Protein AF-A0A9J6F4F2-F1 (afdb_monomer)

Secondary structure (DSSP, 8-state):
-HHHHHHHHHHHT---SSPPEE-HHHHHHHHHT-TT----HHHHHHHHHHHEEE-TTS-EEE-S-GGGGS-------HHHHHHHHHH--SEEEEEEEEEETSS-GGGGHHHHHHHHHHSSEEEEEEEEEETTHHH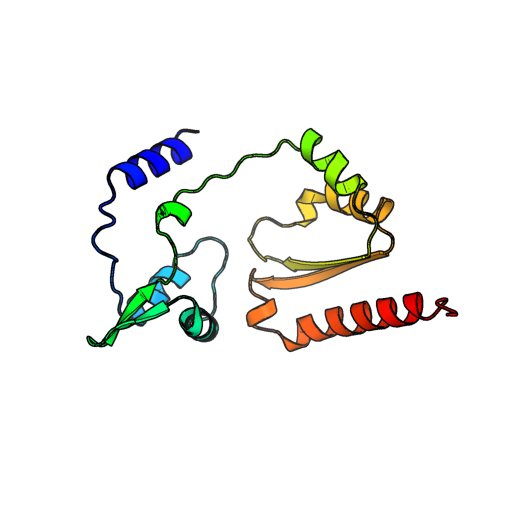HSHHHHHHHHHHHHHHHHHHH-S----

Sequence (162 aa):
MRTTLLSFLRLEQKDFSEQPTYTEEEVMALYAKMPWGCIRAEDVKILMKRGCKLQDDGRYVFTRDFRLKSFYWDKVDRAALEPWWKSYKNDILVLDAVPGFGSCSVHNGRMINLLKEHCRTFQMAILDGDHHIHMNQPELIASYIKPFLQDLRGSRNQMWFV

Mean predicted aligned error: 7.71 Å

Radius of gyration: 20.74 Å; Cα contacts (8 Å, |Δi|>4): 146; chains: 1; bounding box: 47×41×60 Å

Foldseek 3Di:
DVLLVVLVVVVVPDDPPDFDWAALVRQQVVQCPDAQFRDDSVLSVVVCVQQWDQDPVRTITGPDDPNVVRDDDPPDDPVNCLVVLLPAAEEDEAEWEVVASVPGCVVVVVSLVSNPVRYPYYHYDYHYDYVVCCSVVVVVVCVVVVVSVVVVVVVVVPDDDD

Structure (mmCIF, N/CA/C/O backbone):
data_AF-A0A9J6F4F2-F1
#
_entry.id   AF-A0A9J6F4F2-F1
#
loop_
_atom_site.group_PDB
_atom_site.id
_atom_site.type_symbol
_atom_site.label_atom_id
_atom_site.label_alt_id
_atom_site.label_comp_id
_atom_site.label_asym_id
_atom_site.label_entity_id
_atom_site.label_seq_id
_atom_site.pdbx_PDB_ins_code
_atom_site.Cartn_x
_atom_site.Cartn_y
_atom_site.Cartn_z
_atom_site.occupancy
_atom_site.B_iso_or_equiv
_atom_site.auth_seq_id
_atom_site.auth_comp_id
_atom_site.auth_asym_id
_atom_site.auth_atom_id
_atom_site.pdbx_PDB_model_num
ATOM 1 N N . MET A 1 1 ? 17.779 -0.075 15.540 1.00 59.56 1 MET A N 1
ATOM 2 C CA . MET A 1 1 ? 17.860 -1.103 16.599 1.00 59.56 1 MET A CA 1
ATOM 3 C C . MET A 1 1 ? 17.138 -0.676 17.880 1.00 59.56 1 MET A C 1
ATOM 5 O O . MET A 1 1 ? 16.182 -1.348 18.235 1.00 59.56 1 MET A O 1
ATOM 9 N N . ARG A 1 2 ? 17.482 0.454 18.532 1.00 74.94 2 ARG A N 1
ATOM 10 C CA . ARG A 1 2 ? 16.795 0.917 19.768 1.00 74.94 2 ARG A CA 1
ATOM 11 C C . ARG A 1 2 ? 15.274 1.093 19.621 1.00 74.94 2 ARG A C 1
ATOM 13 O O . ARG A 1 2 ? 14.525 0.638 20.473 1.00 74.94 2 ARG A O 1
ATOM 20 N N . THR A 1 3 ? 14.810 1.729 18.547 1.00 74.00 3 THR A N 1
ATOM 21 C CA . THR A 1 3 ? 13.373 1.956 18.287 1.00 74.00 3 THR A CA 1
ATOM 22 C C . THR A 1 3 ? 12.597 0.655 18.087 1.00 74.00 3 THR A C 1
ATOM 24 O O . THR A 1 3 ? 11.526 0.486 18.660 1.00 74.00 3 THR A O 1
ATOM 27 N N . THR A 1 4 ? 13.167 -0.281 17.328 1.00 75.88 4 THR A N 1
ATOM 28 C CA . THR A 1 4 ? 12.601 -1.611 17.081 1.00 75.88 4 THR A CA 1
ATOM 29 C C . THR A 1 4 ? 12.454 -2.401 18.381 1.00 75.88 4 THR A C 1
ATOM 31 O O . THR A 1 4 ? 11.361 -2.873 18.678 1.00 75.88 4 THR A O 1
ATOM 34 N N . LEU A 1 5 ? 13.505 -2.459 19.207 1.00 82.19 5 LEU A N 1
ATOM 35 C CA . LEU A 1 5 ? 13.470 -3.152 20.498 1.00 82.19 5 LEU A CA 1
ATOM 36 C C . LEU A 1 5 ? 12.399 -2.571 21.432 1.00 82.19 5 LEU A C 1
ATOM 38 O O . LEU A 1 5 ? 11.605 -3.309 22.004 1.00 82.19 5 LEU A O 1
ATOM 42 N N . LEU A 1 6 ? 12.322 -1.240 21.534 1.00 84.06 6 LEU A N 1
ATOM 43 C CA . LEU A 1 6 ? 11.288 -0.574 22.330 1.00 84.06 6 LEU A CA 1
ATOM 44 C C . LEU A 1 6 ? 9.873 -0.881 21.822 1.00 84.06 6 LEU A C 1
ATOM 46 O O . LEU A 1 6 ? 8.942 -0.934 22.621 1.00 84.06 6 LEU A O 1
ATOM 50 N N . SER A 1 7 ? 9.691 -1.082 20.513 1.00 82.06 7 SER A N 1
ATOM 51 C CA . SER A 1 7 ? 8.392 -1.479 19.964 1.00 82.06 7 SER A CA 1
ATOM 52 C C . SER A 1 7 ? 7.997 -2.899 20.380 1.00 82.06 7 SER A C 1
ATOM 54 O O . SER A 1 7 ? 6.833 -3.113 20.703 1.00 82.06 7 SER A O 1
ATOM 56 N N . PHE A 1 8 ? 8.957 -3.829 20.452 1.00 83.62 8 PHE A N 1
ATOM 57 C CA . PHE A 1 8 ? 8.719 -5.194 20.924 1.00 83.62 8 PHE A CA 1
ATOM 58 C C . PHE A 1 8 ? 8.395 -5.233 22.416 1.00 83.62 8 PHE A C 1
ATOM 60 O O . PHE A 1 8 ? 7.386 -5.818 22.787 1.00 83.62 8 PHE A O 1
ATOM 67 N N . LEU A 1 9 ? 9.143 -4.510 23.254 1.00 87.56 9 LEU A N 1
ATOM 68 C CA . LEU A 1 9 ? 8.838 -4.412 24.689 1.00 87.56 9 LEU A CA 1
ATOM 69 C C . LEU A 1 9 ? 7.425 -3.856 24.941 1.00 87.56 9 LEU A C 1
ATOM 71 O O . LEU A 1 9 ? 6.708 -4.327 25.819 1.00 87.56 9 LEU A O 1
ATOM 75 N N . ARG A 1 10 ? 6.985 -2.876 24.136 1.00 85.62 10 ARG A N 1
ATOM 76 C CA . ARG A 1 10 ? 5.605 -2.359 24.194 1.00 85.62 10 ARG A CA 1
ATOM 77 C C . ARG A 1 10 ? 4.561 -3.385 23.752 1.00 85.62 10 ARG A C 1
ATOM 79 O O . ARG A 1 10 ? 3.440 -3.315 24.241 1.00 85.62 10 ARG A O 1
ATOM 86 N N . LEU A 1 11 ? 4.888 -4.275 22.809 1.00 86.19 11 LEU A N 1
ATOM 87 C CA . LEU A 1 11 ? 4.006 -5.383 22.433 1.00 86.19 11 LEU A CA 1
ATOM 88 C C . LEU A 1 11 ? 3.921 -6.432 23.542 1.00 86.19 11 LEU A C 1
ATOM 90 O O . LEU A 1 11 ? 2.829 -6.908 23.811 1.00 86.19 11 LEU A O 1
ATOM 94 N N . GLU A 1 12 ? 5.039 -6.784 24.176 1.00 86.25 12 GLU A N 1
ATOM 95 C CA . GLU A 1 12 ? 5.075 -7.780 25.258 1.00 86.25 12 GLU A CA 1
ATOM 96 C C . GLU A 1 12 ? 4.248 -7.343 26.470 1.00 86.25 12 GLU A C 1
ATOM 98 O O . GLU A 1 12 ? 3.562 -8.152 27.081 1.00 86.25 12 GLU A O 1
ATOM 103 N N . GLN A 1 13 ? 4.275 -6.049 26.792 1.00 87.12 13 GLN A N 1
ATOM 104 C CA . GLN A 1 13 ? 3.486 -5.468 27.882 1.00 87.12 13 GLN A CA 1
ATOM 105 C C . GLN A 1 13 ? 2.017 -5.221 27.509 1.00 87.12 13 GLN A C 1
ATOM 107 O O . GLN A 1 13 ? 1.237 -4.772 28.348 1.00 87.12 13 GLN A O 1
ATOM 112 N N . LYS A 1 14 ? 1.634 -5.431 26.244 1.00 83.25 14 LYS A N 1
ATOM 113 C CA . LYS A 1 14 ? 0.282 -5.144 25.775 1.00 83.25 14 LYS A CA 1
ATOM 114 C C . LYS A 1 14 ? -0.665 -6.249 26.231 1.00 83.25 14 LYS A C 1
ATOM 116 O O . LYS A 1 14 ? -0.471 -7.412 25.897 1.00 83.25 14 LYS A O 1
ATOM 121 N N . ASP A 1 15 ? -1.741 -5.861 26.902 1.00 85.12 15 ASP A N 1
ATOM 122 C CA . ASP A 1 15 ? -2.881 -6.749 27.087 1.00 85.12 15 ASP A CA 1
ATOM 123 C C . ASP A 1 15 ? -3.663 -6.877 25.768 1.00 85.12 15 ASP A C 1
ATOM 125 O O . ASP A 1 15 ? -4.071 -5.875 25.170 1.00 85.12 15 ASP A O 1
ATOM 129 N N . PHE A 1 16 ? -3.815 -8.114 25.294 1.00 82.25 16 PHE A N 1
ATOM 130 C CA . PHE A 1 16 ? -4.546 -8.461 24.074 1.00 82.25 16 PHE A CA 1
ATOM 131 C C . PHE A 1 16 ? -5.981 -8.929 24.355 1.00 82.25 16 PHE A C 1
ATOM 133 O O . PHE A 1 16 ? -6.711 -9.204 23.403 1.00 82.25 16 PHE A O 1
ATOM 140 N N . SER A 1 17 ? -6.381 -9.035 25.627 1.00 82.50 17 SER A N 1
ATOM 141 C CA . SER A 1 17 ? -7.735 -9.439 26.016 1.00 82.50 17 SER A CA 1
ATOM 142 C C . SER A 1 17 ? -8.790 -8.394 25.638 1.00 82.50 17 SER A C 1
ATOM 144 O O . SER A 1 17 ? -9.923 -8.755 25.325 1.00 82.50 17 SER A O 1
ATOM 146 N N . GLU A 1 18 ? -8.401 -7.118 25.557 1.00 81.31 18 GLU A N 1
ATOM 147 C CA . GLU A 1 18 ? -9.287 -6.010 25.204 1.00 81.31 18 GLU A CA 1
ATOM 148 C 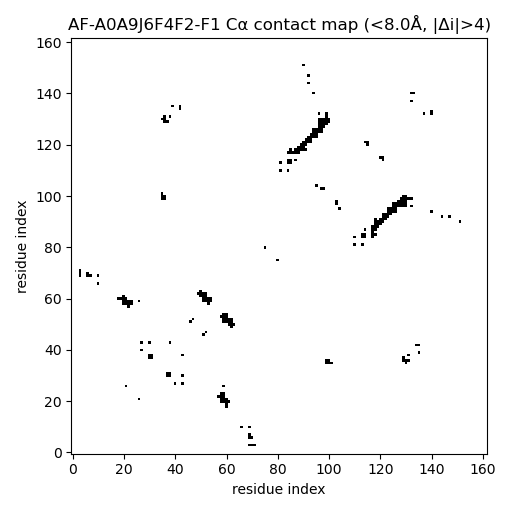C . GLU A 1 18 ? -8.804 -5.258 23.957 1.00 81.31 18 GLU A C 1
ATOM 150 O O . GLU A 1 18 ? -7.647 -4.837 23.837 1.00 81.31 18 GLU A O 1
ATOM 155 N N . GLN A 1 19 ? -9.719 -5.043 23.007 1.00 84.75 19 GLN A N 1
ATOM 156 C CA . GLN A 1 19 ? -9.457 -4.198 21.845 1.00 84.75 19 GLN A CA 1
ATOM 157 C C . GLN A 1 19 ? -9.913 -2.759 22.109 1.00 84.75 19 GLN A C 1
ATOM 159 O O . GLN A 1 19 ? -11.053 -2.548 22.519 1.00 84.75 19 GLN A O 1
ATOM 164 N N . PRO A 1 20 ? -9.076 -1.747 21.812 1.00 90.62 20 PRO A N 1
ATOM 165 C CA . PRO A 1 20 ? -9.502 -0.358 21.898 1.00 90.62 20 PRO A CA 1
ATOM 166 C C . PRO A 1 20 ? -10.677 -0.071 20.955 1.00 90.62 20 PRO A C 1
ATOM 168 O O . PRO A 1 20 ? -10.625 -0.420 19.771 1.00 90.62 20 PRO A O 1
ATOM 171 N N . THR A 1 21 ? -11.692 0.616 21.474 1.00 94.75 21 THR A N 1
ATOM 172 C CA . THR A 1 21 ? -12.837 1.124 20.712 1.00 94.75 21 THR A CA 1
ATOM 173 C C . THR A 1 21 ? -12.682 2.627 20.478 1.00 94.75 21 THR A C 1
ATOM 175 O O . THR A 1 21 ? -12.123 3.338 21.315 1.00 94.75 21 THR A O 1
ATOM 178 N N . TYR A 1 22 ? -13.194 3.131 19.360 1.00 96.44 22 TYR A N 1
ATOM 179 C CA . TYR A 1 22 ? -13.007 4.511 18.909 1.00 96.44 22 TYR A CA 1
ATOM 180 C C . TYR A 1 22 ? -14.319 5.115 18.402 1.00 96.44 22 TYR A C 1
ATOM 182 O O . TYR A 1 22 ? -15.111 4.410 17.784 1.00 96.44 22 TYR A O 1
ATOM 190 N N . THR A 1 23 ? -14.550 6.412 18.587 1.00 97.06 23 THR A N 1
ATOM 191 C CA . THR A 1 23 ? -15.562 7.127 17.791 1.00 97.06 23 THR A CA 1
ATOM 192 C C . THR A 1 23 ? -15.082 7.287 16.346 1.00 97.06 23 THR A C 1
ATOM 194 O O . THR A 1 23 ? -13.904 7.072 16.042 1.00 97.06 23 THR A O 1
ATOM 197 N N . GLU A 1 24 ? -15.977 7.670 15.433 1.00 94.81 24 GLU A N 1
ATOM 198 C CA . GLU A 1 24 ? -15.578 7.981 14.056 1.00 94.81 24 GLU A CA 1
ATOM 199 C C . GLU A 1 24 ? -14.500 9.075 14.044 1.00 94.81 24 GLU A C 1
ATOM 201 O O . GLU A 1 24 ? -13.448 8.894 13.440 1.00 94.81 24 GLU A O 1
ATOM 206 N N . GLU A 1 25 ? -14.688 10.154 14.801 1.00 94.69 25 GLU A N 1
ATOM 207 C CA . GLU A 1 25 ? -13.754 11.283 14.895 1.00 94.69 25 GLU A CA 1
ATOM 208 C C . GLU A 1 25 ? -12.377 10.851 15.412 1.00 94.69 25 GLU A C 1
ATOM 210 O O . GLU A 1 25 ? -11.350 11.321 14.918 1.00 94.69 25 GLU A O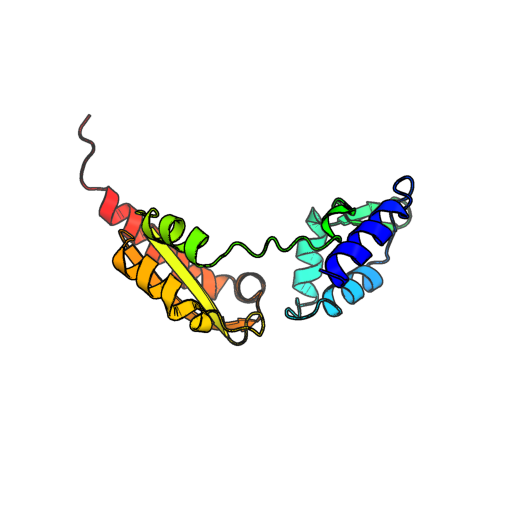 1
ATOM 215 N N . GLU A 1 26 ? -12.336 9.924 16.373 1.00 95.50 26 GLU A N 1
ATOM 216 C CA . GLU A 1 26 ? -11.086 9.356 16.879 1.00 95.50 26 GLU A CA 1
ATOM 217 C C . GLU A 1 26 ? -10.359 8.549 15.794 1.00 95.50 26 GLU A C 1
ATOM 219 O O . GLU A 1 26 ? -9.142 8.689 15.637 1.00 95.50 26 GLU A O 1
ATOM 224 N N . VAL A 1 27 ? -11.084 7.753 14.998 1.00 93.94 27 VAL A N 1
ATOM 225 C CA . VAL A 1 27 ? -10.508 7.039 13.845 1.00 93.94 27 VAL A CA 1
ATOM 226 C C . VAL A 1 27 ? -9.952 8.029 12.822 1.00 93.94 27 VAL A C 1
ATOM 228 O O . VAL A 1 27 ? -8.806 7.883 12.389 1.00 93.94 27 VAL A O 1
ATOM 231 N N . MET A 1 28 ? -10.713 9.069 12.484 1.00 91.75 28 MET A N 1
ATOM 232 C CA . MET A 1 28 ? -10.293 10.117 11.549 1.00 91.75 28 MET A CA 1
ATOM 233 C C . MET A 1 28 ? -9.020 10.823 12.032 1.00 91.75 28 MET A C 1
ATOM 235 O O . MET A 1 28 ? -8.066 10.990 11.270 1.00 91.75 28 MET A O 1
ATOM 239 N N . ALA A 1 29 ? -8.957 11.169 13.320 1.00 91.25 29 ALA A N 1
ATOM 240 C CA . ALA A 1 29 ? -7.788 11.793 13.929 1.00 91.25 29 ALA A CA 1
ATOM 241 C C . ALA A 1 29 ? -6.555 10.873 13.920 1.00 91.25 29 ALA A C 1
ATOM 243 O O . ALA A 1 29 ? -5.430 11.355 13.775 1.00 91.25 29 ALA A O 1
ATOM 244 N N . LEU A 1 30 ? -6.733 9.555 14.065 1.00 90.12 30 LEU A N 1
ATOM 245 C CA . LEU A 1 30 ? -5.635 8.589 13.959 1.00 90.12 30 LEU A CA 1
ATOM 246 C C . LEU A 1 30 ? -5.051 8.538 12.544 1.00 90.12 30 LEU A C 1
ATOM 248 O O . LEU A 1 30 ? -3.829 8.500 12.405 1.00 90.12 30 LEU A O 1
ATOM 252 N N . TYR A 1 31 ? -5.899 8.563 11.513 1.00 87.81 31 TYR A N 1
ATOM 253 C CA . TYR A 1 31 ? -5.444 8.620 10.122 1.00 87.81 31 TYR A CA 1
ATOM 254 C C . TYR A 1 31 ? -4.770 9.955 9.791 1.00 87.81 31 TYR A C 1
ATOM 256 O O . TYR A 1 31 ? -3.702 9.955 9.185 1.00 87.81 31 TYR A O 1
ATOM 264 N N . ALA A 1 32 ? -5.311 11.078 10.272 1.00 83.50 32 ALA A N 1
ATOM 265 C CA . ALA A 1 32 ? -4.715 12.402 10.080 1.00 83.50 32 ALA A CA 1
ATOM 266 C C . ALA A 1 32 ? -3.335 12.555 10.750 1.00 83.50 32 ALA A C 1
ATOM 268 O O . ALA A 1 32 ? -2.496 13.323 10.287 1.00 83.50 32 ALA A O 1
ATOM 269 N N . LYS A 1 33 ? -3.082 11.821 11.843 1.00 81.00 33 LYS A N 1
ATOM 270 C CA . LYS A 1 33 ? -1.789 11.803 12.548 1.00 81.00 33 LYS A CA 1
ATOM 271 C C . LYS A 1 33 ? -0.748 10.889 11.900 1.00 81.00 33 LYS A C 1
ATOM 273 O O . LYS A 1 33 ? 0.390 10.873 12.374 1.00 81.00 33 LYS A O 1
ATOM 278 N N . MET A 1 34 ? -1.103 10.098 10.881 1.00 72.56 34 MET A N 1
ATOM 279 C CA . MET A 1 34 ? -0.124 9.236 10.224 1.00 72.56 34 MET A CA 1
ATOM 280 C C . MET A 1 34 ? 0.914 10.103 9.507 1.00 72.56 34 MET A C 1
ATOM 282 O O . MET A 1 34 ? 0.562 10.910 8.646 1.00 72.56 34 MET A O 1
ATOM 286 N N . PRO A 1 35 ? 2.203 9.963 9.850 1.00 60.31 35 PRO A N 1
ATOM 287 C CA . PRO A 1 35 ? 3.226 10.723 9.166 1.00 60.31 35 PRO A CA 1
ATOM 288 C C . PRO A 1 35 ? 3.320 10.225 7.712 1.00 60.31 35 PRO A C 1
ATOM 290 O O . PRO A 1 35 ? 3.203 9.024 7.464 1.00 60.31 35 PRO A O 1
ATOM 293 N N . TRP A 1 36 ? 3.559 11.150 6.775 1.00 60.50 36 TRP A N 1
AT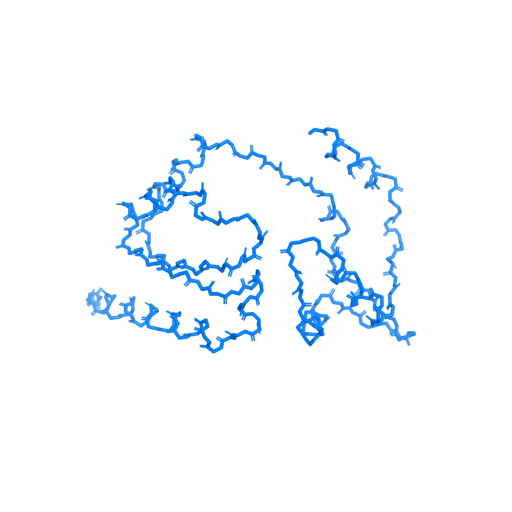OM 294 C CA . TRP A 1 36 ? 3.876 10.874 5.359 1.00 60.50 36 TRP A CA 1
ATOM 295 C C . TRP A 1 36 ? 2.714 10.461 4.437 1.00 60.50 36 TRP A C 1
ATOM 297 O O . TRP A 1 36 ? 2.949 10.033 3.310 1.00 60.50 36 TRP A O 1
ATOM 307 N N . GLY A 1 37 ? 1.460 10.645 4.859 1.00 60.44 37 GLY A N 1
ATOM 308 C CA . GLY A 1 37 ? 0.311 10.439 3.978 1.00 60.44 37 GLY A CA 1
ATOM 309 C C . GLY A 1 37 ? -0.974 10.997 4.567 1.00 60.44 37 GLY A C 1
ATOM 310 O O . GLY A 1 37 ? -1.676 10.292 5.285 1.00 60.44 37 GLY A O 1
ATOM 311 N N . CYS A 1 38 ? -1.292 12.254 4.255 1.00 67.69 38 CYS A N 1
ATOM 312 C CA . CYS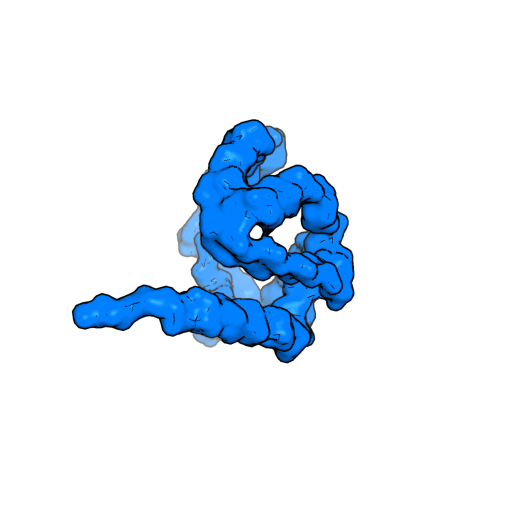 A 1 38 ? -2.585 12.844 4.591 1.00 67.69 38 CYS A CA 1
ATOM 313 C C . CYS A 1 38 ? -3.673 12.169 3.744 1.00 67.69 38 CYS A C 1
ATOM 315 O O . CYS A 1 38 ? -3.885 12.542 2.595 1.00 67.69 38 CYS A O 1
ATOM 317 N N . ILE A 1 39 ? -4.336 11.151 4.291 1.00 86.25 39 ILE A N 1
ATOM 318 C CA . ILE A 1 39 ? -5.524 10.554 3.670 1.00 86.25 39 ILE A CA 1
ATOM 319 C C . ILE A 1 39 ? -6.678 11.541 3.827 1.00 86.25 39 ILE A C 1
ATOM 321 O O . ILE A 1 39 ? -6.884 12.078 4.920 1.00 86.25 39 ILE A O 1
ATOM 325 N N . ARG A 1 40 ? -7.435 11.785 2.753 1.00 88.06 40 ARG A N 1
ATOM 326 C CA . ARG A 1 40 ? -8.602 12.666 2.823 1.00 88.06 40 ARG A CA 1
ATOM 327 C C . ARG A 1 40 ? -9.689 12.051 3.699 1.00 88.06 40 ARG A C 1
ATOM 329 O O . ARG A 1 40 ? -9.777 10.834 3.851 1.00 88.06 40 ARG A O 1
ATOM 336 N N . ALA A 1 41 ? -10.532 12.889 4.288 1.00 88.44 41 ALA A N 1
ATOM 337 C CA . ALA A 1 41 ? -11.527 12.436 5.252 1.00 88.44 41 ALA A CA 1
ATOM 338 C C . ALA A 1 41 ? -12.509 11.419 4.636 1.00 88.44 41 ALA A C 1
ATOM 340 O O . ALA A 1 41 ? -12.796 10.366 5.203 1.00 88.44 41 ALA A O 1
ATOM 341 N N . GLU A 1 42 ? -12.985 11.714 3.437 1.00 90.25 42 GLU A N 1
ATOM 342 C CA . GLU A 1 42 ? -13.834 10.853 2.626 1.00 90.25 42 GLU A CA 1
ATOM 343 C C . GLU A 1 42 ? -13.187 9.488 2.337 1.00 90.25 42 GLU A C 1
ATOM 345 O O . GLU A 1 42 ? -13.847 8.453 2.465 1.00 90.25 42 GLU A O 1
ATOM 350 N N . ASP A 1 43 ? -11.883 9.469 2.059 1.00 91.06 43 ASP A N 1
ATOM 351 C CA . ASP A 1 43 ? -11.119 8.253 1.782 1.00 91.06 43 ASP A CA 1
ATOM 352 C C . ASP A 1 43 ? -10.948 7.400 3.045 1.00 91.06 43 ASP A C 1
ATOM 354 O O . ASP A 1 43 ? -11.054 6.172 2.991 1.00 91.06 43 ASP A O 1
ATOM 358 N N . VAL A 1 44 ? -10.773 8.028 4.215 1.00 92.56 44 VAL A N 1
ATOM 359 C CA . VAL A 1 44 ? -10.749 7.310 5.500 1.00 92.56 44 VAL A CA 1
ATOM 360 C C . VAL A 1 44 ? -12.065 6.571 5.730 1.00 92.56 44 VAL A C 1
ATOM 362 O O . VAL A 1 44 ? -12.041 5.397 6.104 1.00 92.56 44 VAL A O 1
ATOM 365 N N . LYS A 1 45 ? -13.215 7.193 5.438 1.00 92.69 45 LYS A N 1
ATOM 366 C CA . LYS A 1 45 ? -14.520 6.520 5.563 1.00 92.69 45 LYS A CA 1
ATOM 367 C C . LYS A 1 45 ? -14.624 5.299 4.649 1.00 92.69 45 LYS A C 1
ATOM 369 O O . LYS A 1 45 ? -15.234 4.301 5.031 1.00 92.69 45 LYS A O 1
ATOM 374 N N . ILE A 1 46 ? -14.012 5.335 3.463 1.00 94.19 46 ILE A N 1
ATOM 375 C CA . ILE A 1 46 ? -13.931 4.168 2.572 1.00 94.19 46 ILE A CA 1
ATOM 376 C C . ILE A 1 46 ? -13.086 3.062 3.216 1.00 94.19 46 ILE A C 1
ATOM 378 O O . ILE A 1 46 ? -13.529 1.912 3.256 1.00 94.19 46 ILE A O 1
ATOM 382 N N . LEU A 1 47 ? -11.913 3.393 3.767 1.00 93.88 47 LEU A N 1
ATOM 383 C CA . LEU A 1 47 ? -11.052 2.423 4.456 1.00 93.88 47 LEU A CA 1
ATOM 384 C C . LEU A 1 47 ? -11.753 1.790 5.661 1.00 93.88 47 LEU A C 1
ATOM 386 O O . LEU A 1 47 ? -11.670 0.575 5.850 1.00 93.88 47 LEU A O 1
ATOM 390 N N . MET A 1 48 ? -12.492 2.583 6.439 1.00 94.81 48 MET A N 1
ATOM 391 C CA . MET A 1 48 ? -13.230 2.113 7.614 1.00 94.81 48 MET A CA 1
ATOM 392 C C . MET A 1 48 ? -14.225 0.997 7.286 1.00 94.81 48 MET A C 1
ATOM 394 O O . MET A 1 48 ? -14.380 0.092 8.100 1.00 94.81 48 MET A O 1
ATOM 398 N N . LYS A 1 49 ? -14.826 0.980 6.084 1.00 94.94 49 LYS A N 1
ATOM 399 C CA . LYS A 1 49 ? -15.781 -0.071 5.672 1.00 94.94 49 LYS A CA 1
ATOM 400 C C . LYS A 1 49 ? -15.206 -1.491 5.742 1.00 94.94 49 LYS A C 1
ATOM 402 O O . LYS A 1 49 ? -15.970 -2.441 5.871 1.00 94.94 49 LYS A O 1
ATOM 407 N N . ARG A 1 50 ? -13.882 -1.654 5.618 1.00 94.69 50 ARG A N 1
ATOM 408 C CA . ARG A 1 50 ? -13.194 -2.958 5.751 1.00 94.69 50 ARG A CA 1
ATOM 409 C C . ARG A 1 50 ? -12.174 -2.993 6.889 1.00 94.69 50 ARG A C 1
ATOM 411 O O . ARG A 1 50 ? -11.881 -4.071 7.400 1.00 94.69 50 ARG A O 1
ATOM 418 N N . GLY A 1 51 ? -11.626 -1.841 7.267 1.00 94.31 51 GLY A N 1
ATOM 419 C CA . GLY A 1 51 ? -10.610 -1.702 8.311 1.00 94.31 51 GLY A CA 1
ATOM 420 C C . GLY A 1 51 ? -11.172 -1.565 9.724 1.00 94.31 51 GLY A C 1
ATOM 421 O O . GLY A 1 51 ? -10.409 -1.677 10.686 1.00 94.31 51 GLY A O 1
ATOM 422 N N . CYS A 1 52 ? -12.480 -1.340 9.856 1.00 96.25 52 CYS A N 1
ATOM 423 C CA . CYS A 1 52 ? -13.164 -1.206 11.132 1.00 96.25 52 CYS A CA 1
ATOM 424 C C . CYS A 1 52 ? -14.432 -2.067 11.180 1.00 96.25 52 CYS A C 1
ATOM 426 O O . CYS A 1 52 ? -15.037 -2.383 10.157 1.00 96.25 52 CYS A O 1
ATOM 428 N N . LYS A 1 53 ? -14.854 -2.414 12.395 1.00 96.12 53 LYS A N 1
ATOM 429 C CA . LYS A 1 53 ? -16.148 -3.029 12.691 1.00 96.12 53 LYS A CA 1
ATOM 430 C C . LYS A 1 53 ? -16.897 -2.131 13.671 1.00 96.12 53 LYS A C 1
ATOM 432 O O . LYS A 1 53 ? -16.376 -1.846 14.748 1.00 96.12 53 LYS A O 1
ATOM 437 N N . LEU A 1 54 ? -18.100 -1.708 13.296 1.00 96.44 54 LEU A N 1
ATOM 438 C CA . LEU A 1 54 ? -19.013 -0.998 14.191 1.00 96.44 54 LEU A CA 1
ATOM 439 C C . LEU A 1 54 ? -19.537 -1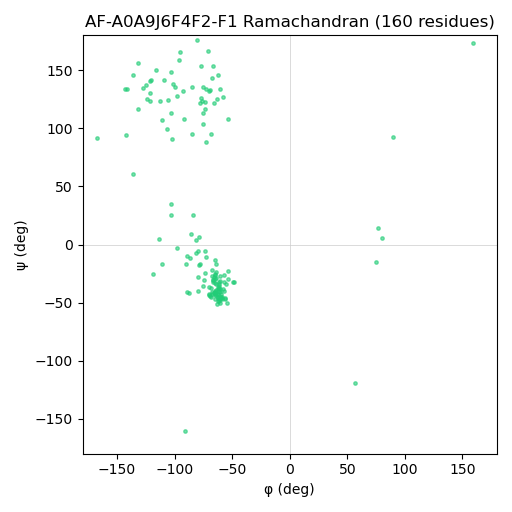.974 15.257 1.00 96.44 54 LEU A C 1
ATOM 441 O O . LEU A 1 54 ? -19.900 -3.105 14.929 1.00 96.44 54 LEU A O 1
ATOM 445 N N . GLN A 1 55 ? -19.495 -1.559 16.517 1.00 95.19 55 GLN A N 1
ATOM 446 C CA . GLN A 1 55 ? -20.027 -2.279 17.671 1.00 95.19 55 GLN A CA 1
ATOM 447 C C . GLN A 1 55 ? -21.442 -1.787 18.006 1.00 95.19 55 GLN A C 1
ATOM 449 O O . GLN A 1 55 ? -21.867 -0.726 17.544 1.00 95.19 55 GLN A O 1
ATOM 454 N N . ASP A 1 56 ? -22.153 -2.544 18.841 1.00 95.31 56 ASP A N 1
ATOM 455 C CA . ASP A 1 56 ? -23.534 -2.239 19.242 1.00 95.31 56 ASP A CA 1
ATOM 456 C C . ASP A 1 56 ? -23.655 -0.921 20.033 1.00 95.31 56 ASP A C 1
ATOM 458 O O . ASP A 1 56 ? -24.705 -0.283 20.020 1.00 95.31 56 ASP A O 1
ATOM 462 N N . ASP A 1 57 ? -22.573 -0.476 20.682 1.00 94.12 57 ASP A N 1
ATOM 463 C CA . ASP A 1 57 ? -22.484 0.799 21.410 1.00 94.12 57 ASP A CA 1
ATOM 464 C C . ASP A 1 57 ? -22.215 2.018 20.500 1.00 94.12 57 ASP A C 1
ATOM 466 O O . ASP A 1 57 ? -22.037 3.137 20.984 1.00 94.12 57 ASP A O 1
ATOM 470 N N . GLY A 1 58 ? -22.166 1.811 19.179 1.00 95.25 58 GLY A N 1
ATOM 471 C CA . GLY A 1 58 ? -21.894 2.851 18.188 1.00 95.25 58 GLY A CA 1
ATOM 472 C C . GLY A 1 58 ? -20.411 3.198 18.013 1.00 95.25 58 GLY A C 1
ATOM 473 O O . GLY A 1 58 ? -20.094 4.124 17.264 1.00 95.25 58 GLY A O 1
ATOM 474 N N . ARG A 1 59 ? -19.487 2.479 18.666 1.00 97.25 59 ARG A N 1
ATOM 475 C CA . ARG A 1 59 ? -18.036 2.680 18.525 1.00 97.25 59 ARG A CA 1
ATOM 476 C C . ARG A 1 59 ? -17.428 1.711 17.511 1.00 97.25 59 ARG A C 1
ATOM 478 O O . ARG A 1 59 ? -17.961 0.647 17.213 1.00 97.25 59 ARG A O 1
ATOM 485 N N . TYR A 1 60 ? -16.265 2.060 16.980 1.00 97.00 60 TYR A N 1
ATOM 486 C CA . TYR A 1 60 ? -15.508 1.262 16.023 1.00 97.00 60 TYR A CA 1
ATOM 487 C C . TYR A 1 60 ? -14.343 0.532 16.689 1.00 97.00 60 TYR A C 1
ATOM 489 O O . TYR A 1 60 ? -13.580 1.121 17.451 1.00 97.00 60 TYR A O 1
ATOM 497 N N . VAL A 1 61 ? -14.132 -0.727 16.313 1.00 95.38 61 VAL A N 1
ATOM 498 C CA . VAL A 1 61 ? -12.874 -1.456 16.554 1.00 95.38 61 VAL A CA 1
ATOM 499 C C . VAL A 1 61 ? -12.141 -1.654 15.235 1.00 95.38 61 VAL A C 1
ATOM 501 O O . VAL A 1 61 ? -12.773 -1.917 14.212 1.00 95.38 61 VAL A O 1
ATOM 504 N N . PHE A 1 62 ? -10.812 -1.547 15.228 1.00 94.19 62 PHE A N 1
ATOM 505 C CA . PHE A 1 62 ? -10.036 -1.871 14.028 1.00 94.19 62 PHE A CA 1
ATOM 506 C C . PHE A 1 62 ? -9.945 -3.389 13.836 1.00 94.19 62 PHE A C 1
ATOM 508 O O . PHE A 1 62 ? -9.591 -4.111 14.760 1.00 94.19 62 PHE A O 1
ATOM 515 N N . THR A 1 63 ? -10.140 -3.874 12.613 1.00 93.50 63 THR A N 1
ATOM 516 C CA . THR A 1 63 ? -10.113 -5.310 12.262 1.00 93.50 63 THR A CA 1
ATOM 517 C C . THR A 1 63 ? -8.698 -5.852 12.005 1.00 93.50 63 THR A C 1
ATOM 519 O O . THR A 1 63 ? -8.516 -6.831 11.283 1.00 93.50 63 THR A O 1
ATOM 522 N N . ARG A 1 64 ? -7.671 -5.220 12.584 1.00 88.06 64 ARG A N 1
ATOM 523 C CA . ARG A 1 64 ? -6.252 -5.544 12.360 1.00 88.06 64 ARG A CA 1
ATOM 524 C C . ARG A 1 64 ? -5.581 -6.035 13.630 1.00 88.06 64 ARG A C 1
ATOM 526 O O . ARG A 1 64 ? -5.890 -5.579 14.728 1.00 88.06 64 ARG A O 1
ATOM 533 N N . ASP A 1 65 ? -4.588 -6.891 13.454 1.00 87.62 65 ASP A N 1
ATOM 534 C CA . ASP A 1 65 ? -3.768 -7.377 14.553 1.00 87.62 65 ASP A CA 1
ATOM 535 C C . ASP A 1 65 ? -2.875 -6.258 15.120 1.00 87.62 65 ASP A C 1
ATOM 537 O O . ASP A 1 65 ? -2.210 -5.528 14.380 1.00 87.62 65 ASP A O 1
ATOM 541 N N . PHE A 1 66 ? -2.841 -6.118 16.447 1.00 82.94 66 PHE A N 1
ATOM 542 C CA . PHE A 1 66 ? -2.043 -5.093 17.119 1.00 82.94 66 PHE A CA 1
ATOM 543 C C . PHE A 1 66 ? -0.533 -5.295 16.925 1.00 82.94 66 PHE A C 1
ATOM 545 O O . PHE A 1 66 ? 0.209 -4.313 16.916 1.00 82.94 66 PHE A O 1
ATOM 552 N N . ARG A 1 67 ? -0.069 -6.531 16.696 1.00 83.75 67 ARG A N 1
ATOM 553 C CA . ARG A 1 67 ? 1.345 -6.848 16.432 1.00 83.75 67 ARG A CA 1
ATOM 554 C C . ARG A 1 67 ? 1.870 -6.148 15.182 1.00 83.75 67 ARG A C 1
ATOM 556 O O . ARG A 1 67 ? 3.040 -5.786 15.150 1.00 83.75 67 ARG A O 1
ATOM 563 N N . LEU A 1 68 ? 0.996 -5.833 14.221 1.00 83.25 68 LEU A N 1
ATOM 564 C CA . LEU A 1 68 ? 1.340 -5.038 13.035 1.00 83.25 68 LEU A CA 1
ATOM 565 C C . LEU A 1 68 ? 1.751 -3.591 13.370 1.00 83.25 68 LEU A C 1
ATOM 567 O O . LEU A 1 68 ? 2.294 -2.901 12.514 1.00 83.25 68 LEU A O 1
ATOM 571 N N . LYS A 1 69 ? 1.512 -3.108 14.602 1.00 77.56 69 LYS A N 1
ATOM 572 C CA . LYS A 1 69 ? 2.028 -1.811 15.076 1.00 77.56 69 LYS A CA 1
ATOM 573 C C . LYS A 1 69 ? 3.496 -1.869 15.502 1.00 77.56 69 LYS A C 1
ATOM 575 O O . LYS A 1 69 ? 4.119 -0.812 15.617 1.00 77.56 69 LYS A O 1
ATOM 580 N N . SER A 1 70 ? 4.055 -3.054 15.760 1.00 75.88 70 SER A N 1
ATOM 581 C CA . SER A 1 70 ? 5.505 -3.173 15.904 1.00 75.88 70 SER A CA 1
ATOM 582 C C . SER A 1 70 ? 6.127 -3.093 14.525 1.00 75.88 70 SER A C 1
ATOM 584 O O . SER A 1 70 ? 5.917 -3.938 13.658 1.00 75.88 70 SER A O 1
ATOM 586 N N . PHE A 1 71 ? 6.863 -2.009 14.314 1.00 67.19 71 PHE A N 1
ATOM 587 C CA . PHE A 1 71 ? 7.573 -1.782 13.073 1.00 67.19 71 PHE A CA 1
ATOM 588 C C . PHE A 1 71 ? 8.810 -2.672 13.021 1.00 67.19 71 PHE A C 1
ATOM 590 O O . PHE A 1 71 ? 9.844 -2.365 13.622 1.00 67.19 71 PHE A O 1
ATOM 597 N N . TYR A 1 72 ? 8.708 -3.733 12.231 1.00 58.69 72 TYR A N 1
ATOM 598 C CA . TYR A 1 72 ? 9.849 -4.501 11.773 1.00 58.69 72 TYR A CA 1
ATOM 599 C C . TYR A 1 72 ? 10.154 -4.115 10.325 1.00 58.69 72 TYR A C 1
ATOM 601 O O . TYR A 1 72 ? 9.597 -4.662 9.380 1.00 58.69 72 TYR A O 1
ATOM 609 N N . TRP A 1 73 ? 11.019 -3.116 10.147 1.00 58.16 73 TRP A N 1
ATOM 610 C CA . TRP A 1 73 ? 11.741 -2.992 8.885 1.00 58.16 73 TRP A CA 1
ATOM 611 C C . TRP A 1 73 ? 12.961 -3.892 9.000 1.00 58.16 73 TRP A C 1
ATOM 613 O O . TRP A 1 73 ? 13.995 -3.460 9.519 1.00 58.16 73 TRP A O 1
ATOM 623 N N . ASP A 1 74 ? 12.849 -5.125 8.507 1.00 58.06 74 ASP A N 1
ATOM 624 C CA . ASP A 1 74 ? 14.032 -5.786 7.975 1.00 58.06 74 ASP A CA 1
ATOM 625 C C . ASP A 1 74 ? 14.617 -4.832 6.945 1.00 58.06 74 ASP A C 1
ATOM 627 O O . ASP A 1 74 ? 14.047 -4.591 5.878 1.00 58.06 74 ASP A O 1
ATOM 631 N N . LYS A 1 75 ? 15.746 -4.216 7.284 1.00 67.38 75 LYS A N 1
ATOM 632 C CA . LYS A 1 75 ? 16.540 -3.530 6.278 1.00 67.38 75 LYS A CA 1
ATOM 633 C C . LYS A 1 75 ? 17.196 -4.627 5.460 1.00 67.38 75 LYS A C 1
ATOM 635 O O . LYS A 1 75 ? 18.284 -5.080 5.800 1.00 67.38 75 LYS A O 1
ATOM 640 N N . VAL A 1 76 ? 16.498 -5.086 4.425 1.00 75.69 76 VAL A N 1
ATOM 641 C CA . VAL A 1 76 ? 17.093 -5.979 3.437 1.00 75.69 76 VAL A CA 1
ATOM 642 C C . VAL A 1 76 ? 18.211 -5.203 2.760 1.00 75.69 76 VAL A C 1
ATOM 644 O O . VAL A 1 76 ? 18.006 -4.079 2.289 1.00 75.69 76 VAL A O 1
ATOM 647 N N . ASP A 1 77 ? 19.408 -5.777 2.774 1.00 80.81 77 ASP A N 1
ATOM 648 C CA . ASP A 1 77 ? 20.557 -5.127 2.169 1.00 80.81 77 ASP A CA 1
ATOM 649 C C . ASP A 1 77 ? 20.349 -4.945 0.658 1.00 80.81 77 ASP A C 1
ATOM 651 O O . ASP A 1 77 ? 19.742 -5.778 -0.021 1.00 80.81 77 ASP A O 1
ATOM 655 N N . ARG A 1 78 ? 20.876 -3.849 0.108 1.00 75.38 78 ARG A N 1
ATOM 656 C CA . ARG A 1 78 ? 20.723 -3.548 -1.321 1.00 75.38 78 ARG A CA 1
ATOM 657 C C . ARG A 1 78 ? 21.376 -4.620 -2.191 1.00 75.38 78 ARG A C 1
ATOM 659 O O . ARG A 1 78 ? 20.790 -4.979 -3.209 1.00 75.38 78 ARG A O 1
ATOM 666 N N . ALA A 1 79 ? 22.519 -5.175 -1.775 1.00 84.06 79 ALA A N 1
ATOM 667 C CA . ALA A 1 79 ? 23.172 -6.248 -2.524 1.00 84.06 79 ALA A CA 1
ATOM 668 C C . ALA A 1 79 ? 22.328 -7.533 -2.537 1.00 84.06 79 ALA A C 1
ATOM 670 O O . ALA A 1 79 ? 22.371 -8.282 -3.510 1.00 84.06 79 ALA A O 1
ATOM 671 N N . ALA A 1 80 ? 21.509 -7.757 -1.503 1.00 85.69 80 ALA A N 1
ATOM 672 C CA . ALA A 1 80 ? 20.543 -8.849 -1.476 1.00 85.69 80 ALA A CA 1
ATOM 673 C C . ALA A 1 80 ? 19.317 -8.586 -2.370 1.00 85.69 80 ALA A C 1
ATOM 675 O O . ALA A 1 80 ? 18.768 -9.537 -2.918 1.00 85.69 80 ALA A O 1
ATOM 676 N N . LEU A 1 81 ? 18.895 -7.330 -2.565 1.00 87.75 81 LEU A N 1
ATOM 677 C CA . LEU A 1 81 ? 17.737 -6.986 -3.408 1.00 87.75 81 LEU A CA 1
ATOM 678 C C . LEU A 1 81 ? 18.041 -6.976 -4.912 1.00 87.75 81 LEU A C 1
ATOM 680 O O . LEU A 1 81 ? 17.155 -7.229 -5.724 1.00 87.75 81 LEU A O 1
ATOM 684 N N . GLU A 1 82 ? 19.279 -6.707 -5.316 1.00 90.94 82 GLU A N 1
ATOM 685 C CA . GLU A 1 82 ? 19.618 -6.624 -6.740 1.00 90.94 82 GLU A CA 1
ATOM 686 C C . GLU A 1 82 ? 19.365 -7.912 -7.532 1.00 90.94 82 GLU A C 1
ATOM 688 O O . GLU A 1 82 ? 18.737 -7.819 -8.590 1.00 90.94 82 GLU A O 1
ATOM 693 N N . PRO A 1 83 ? 19.779 -9.109 -7.065 1.00 93.50 83 PRO A N 1
ATOM 694 C CA . PRO A 1 83 ? 19.435 -10.357 -7.740 1.00 93.50 83 PRO A CA 1
ATOM 695 C C . PRO A 1 83 ? 17.923 -10.539 -7.917 1.00 93.50 83 PRO A C 1
ATOM 697 O O . PRO A 1 83 ? 17.493 -11.060 -8.943 1.00 93.50 83 PRO A O 1
ATOM 700 N N . TRP A 1 84 ? 17.117 -10.062 -6.961 1.00 91.12 84 TRP A N 1
ATOM 701 C CA . TRP A 1 84 ? 15.656 -10.111 -7.035 1.00 91.12 84 TRP A CA 1
ATOM 702 C C . TRP A 1 84 ? 15.091 -9.179 -8.105 1.00 91.12 84 TRP A C 1
ATOM 704 O O . TRP A 1 84 ? 14.224 -9.579 -8.875 1.00 91.12 84 TRP A O 1
ATOM 714 N N . TRP A 1 85 ? 15.589 -7.946 -8.204 1.00 92.25 85 TRP A N 1
ATOM 715 C CA . TRP A 1 85 ? 15.151 -7.034 -9.265 1.00 92.25 85 TRP A CA 1
ATOM 716 C C . TRP A 1 85 ? 15.554 -7.546 -10.650 1.00 92.25 85 TRP A C 1
ATOM 718 O O . TRP A 1 85 ? 14.760 -7.489 -11.584 1.00 92.25 85 TRP A O 1
ATOM 728 N N . LYS A 1 86 ? 16.763 -8.108 -10.778 1.00 94.31 86 LYS A N 1
ATOM 729 C CA . LYS A 1 86 ? 17.257 -8.690 -12.035 1.00 94.31 86 LYS A CA 1
ATOM 730 C C . LYS A 1 86 ? 16.485 -9.937 -12.464 1.00 94.31 86 LYS A C 1
ATOM 732 O O . LYS A 1 86 ? 16.407 -10.210 -13.664 1.00 94.31 86 LYS A O 1
ATOM 737 N N . SER A 1 87 ? 15.960 -10.721 -11.520 1.00 95.75 87 SER A N 1
ATOM 738 C CA . SER A 1 87 ? 15.247 -11.968 -11.822 1.00 95.75 87 SER A CA 1
ATOM 739 C C . SER A 1 87 ? 13.818 -11.741 -12.314 1.00 95.75 87 SER A C 1
ATOM 741 O O . SER A 1 87 ? 13.247 -12.633 -12.939 1.00 95.75 87 SER A O 1
ATOM 743 N N . TYR A 1 88 ? 13.247 -10.554 -12.106 1.00 95.06 88 TYR A N 1
ATOM 744 C CA . TYR A 1 88 ? 11.920 -10.231 -12.611 1.00 95.06 88 TYR A CA 1
ATOM 745 C C . TYR A 1 88 ? 11.945 -10.010 -14.133 1.00 95.06 88 TYR A C 1
ATOM 747 O O . TYR A 1 88 ? 12.584 -9.083 -14.623 1.00 95.06 88 TYR A O 1
ATOM 755 N N . LYS A 1 89 ? 11.234 -10.862 -14.888 1.00 95.25 89 LYS A N 1
ATOM 756 C CA . LYS A 1 89 ? 11.218 -10.857 -16.369 1.00 95.25 89 LYS A CA 1
ATOM 757 C C . LYS A 1 89 ? 9.879 -10.469 -17.001 1.00 95.25 89 LYS A C 1
ATOM 759 O O . LYS A 1 89 ? 9.740 -10.543 -18.217 1.00 95.25 89 LYS A O 1
ATOM 764 N N . ASN A 1 90 ? 8.884 -10.087 -16.202 1.00 94.62 90 ASN A N 1
ATOM 765 C CA . ASN A 1 90 ? 7.546 -9.759 -16.706 1.00 94.62 90 ASN A CA 1
ATOM 766 C C . ASN A 1 90 ? 7.420 -8.263 -17.044 1.00 94.62 90 ASN A C 1
ATOM 768 O O . ASN A 1 90 ? 8.422 -7.578 -17.245 1.00 94.62 90 ASN A O 1
ATOM 772 N N . ASP A 1 91 ? 6.186 -7.774 -17.126 1.00 95.62 91 ASP A N 1
ATOM 773 C CA . ASP A 1 91 ? 5.852 -6.394 -17.467 1.00 95.62 91 ASP A CA 1
ATOM 774 C C . ASP A 1 91 ? 5.552 -5.584 -16.204 1.00 95.62 91 ASP A C 1
ATOM 776 O O . ASP A 1 91 ? 4.796 -6.038 -15.343 1.00 95.62 91 ASP A O 1
ATOM 780 N N . ILE A 1 92 ? 6.094 -4.371 -16.115 1.00 94.88 92 ILE A N 1
ATOM 781 C CA . ILE A 1 92 ? 5.876 -3.453 -14.995 1.00 94.88 92 ILE A CA 1
ATOM 782 C C . ILE A 1 92 ? 5.424 -2.088 -15.511 1.00 94.88 92 ILE A C 1
ATOM 784 O O . ILE A 1 92 ? 6.039 -1.511 -16.408 1.00 94.88 92 ILE A O 1
ATOM 788 N N . LEU A 1 93 ? 4.390 -1.555 -14.860 1.00 95.44 93 LEU A N 1
ATOM 789 C CA . LEU A 1 93 ? 4.022 -0.144 -14.875 1.00 95.44 93 LEU A CA 1
ATOM 790 C C . LEU A 1 93 ? 4.257 0.430 -13.473 1.00 95.44 93 LEU A C 1
ATOM 792 O O . LEU A 1 93 ? 3.688 -0.066 -12.500 1.00 95.44 93 LEU A O 1
ATOM 796 N N . VAL A 1 94 ? 5.073 1.476 -13.374 1.00 92.94 94 VAL A N 1
ATOM 797 C CA . VAL A 1 94 ? 5.310 2.234 -12.139 1.00 92.94 94 VAL A CA 1
ATOM 798 C C . VAL A 1 94 ? 4.596 3.580 -12.229 1.00 92.94 94 VAL A C 1
ATOM 800 O O . VAL A 1 94 ? 4.848 4.356 -13.148 1.00 92.94 94 VAL A O 1
ATOM 803 N N . LEU A 1 95 ? 3.733 3.877 -11.261 1.00 92.31 95 LEU A N 1
ATOM 804 C CA . LEU A 1 95 ? 3.105 5.189 -11.102 1.00 92.31 95 LEU A CA 1
ATOM 805 C C . LEU A 1 95 ? 3.668 5.829 -9.835 1.00 92.31 95 LEU A C 1
ATOM 807 O O . LEU A 1 95 ? 3.373 5.375 -8.730 1.00 92.31 95 LEU A O 1
ATOM 811 N N . ASP A 1 96 ? 4.526 6.830 -10.004 1.00 89.00 96 ASP A N 1
ATOM 812 C CA . ASP A 1 96 ? 5.254 7.476 -8.915 1.00 89.00 96 ASP A CA 1
ATOM 813 C C . ASP A 1 96 ? 4.634 8.831 -8.581 1.00 89.00 96 ASP A C 1
ATOM 815 O O . ASP A 1 96 ? 4.670 9.749 -9.396 1.00 89.00 96 ASP A O 1
ATOM 819 N N . ALA A 1 97 ? 4.054 8.955 -7.390 1.00 88.56 97 ALA A N 1
ATOM 820 C CA . ALA A 1 97 ? 3.456 10.201 -6.925 1.00 88.56 97 ALA A CA 1
ATOM 821 C C . ALA A 1 97 ? 4.512 11.113 -6.281 1.00 88.56 97 ALA A C 1
ATOM 823 O O . ALA A 1 97 ? 5.303 10.666 -5.447 1.00 88.56 97 ALA A O 1
ATOM 824 N N . VAL A 1 98 ? 4.490 12.401 -6.619 1.00 86.69 98 VAL A N 1
ATOM 825 C CA . VAL A 1 98 ? 5.357 13.445 -6.064 1.00 86.69 98 VAL A CA 1
ATOM 826 C C . VAL A 1 98 ? 4.466 14.554 -5.485 1.00 86.69 98 VAL A C 1
ATOM 828 O O . VAL A 1 98 ? 3.628 15.070 -6.213 1.00 86.69 98 VAL A O 1
ATOM 831 N N . PRO A 1 99 ? 4.614 14.936 -4.200 1.00 81.50 99 PRO A N 1
ATOM 832 C CA . PRO A 1 99 ? 5.619 14.464 -3.245 1.00 81.50 99 PRO A CA 1
ATOM 833 C C . PRO A 1 99 ? 5.384 13.033 -2.732 1.00 81.50 99 PRO A C 1
ATOM 835 O O . PRO A 1 99 ? 6.281 12.481 -2.091 1.00 81.50 99 PRO A O 1
ATOM 838 N N . GLY A 1 100 ? 4.222 12.423 -2.989 1.00 81.94 100 GLY A N 1
ATOM 839 C CA . GLY A 1 100 ? 3.937 11.042 -2.603 1.00 81.94 100 GLY A CA 1
ATOM 840 C C . GLY A 1 100 ? 4.101 10.808 -1.100 1.00 81.94 100 GLY A C 1
ATOM 841 O O . GLY A 1 100 ? 3.433 11.439 -0.285 1.00 81.94 100 GLY A O 1
ATOM 842 N N . PHE A 1 101 ? 5.017 9.903 -0.740 1.00 74.12 101 PHE A N 1
ATOM 843 C CA . PHE A 1 101 ? 5.389 9.578 0.647 1.00 74.12 101 PHE A CA 1
ATOM 844 C C . PHE A 1 101 ? 6.486 10.506 1.227 1.00 74.12 101 PHE A C 1
ATOM 846 O O . PHE A 1 101 ? 7.065 10.230 2.273 1.00 74.12 101 PHE A O 1
ATOM 853 N N . GLY A 1 102 ? 6.860 11.593 0.546 1.00 61.62 102 GLY A N 1
ATOM 854 C CA . GLY A 1 102 ? 7.887 12.545 0.998 1.00 61.62 102 GLY A CA 1
ATOM 855 C C . GLY A 1 102 ? 9.341 12.061 0.865 1.00 61.62 102 GLY A C 1
ATOM 856 O O . GLY A 1 102 ? 10.259 12.877 0.877 1.00 61.62 102 GLY A O 1
ATOM 857 N N . SER A 1 103 ? 9.576 10.761 0.664 1.00 59.09 103 SER A N 1
ATOM 858 C CA . SER A 1 103 ? 10.845 10.201 0.185 1.00 59.09 103 SER A CA 1
ATOM 859 C C . SER A 1 103 ? 10.671 9.752 -1.265 1.00 59.09 103 SER A C 1
ATOM 861 O O . SER A 1 103 ? 10.093 8.700 -1.533 1.00 59.09 103 SER A O 1
ATOM 863 N N . CYS A 1 104 ? 11.127 10.581 -2.199 1.00 51.34 104 CYS A N 1
ATOM 864 C CA . CYS A 1 104 ? 10.923 10.388 -3.631 1.00 51.34 104 CYS A CA 1
ATOM 865 C C . CYS A 1 104 ? 11.492 9.035 -4.107 1.00 51.34 104 CYS A C 1
ATOM 867 O O . CYS A 1 104 ? 12.674 8.754 -3.876 1.00 51.34 104 CYS A O 1
ATOM 869 N N . SER A 1 105 ? 10.690 8.210 -4.796 1.00 52.94 105 SER A N 1
ATOM 870 C CA . SER A 1 105 ? 11.146 6.912 -5.326 1.00 52.94 105 SER A CA 1
ATOM 871 C C . SER A 1 105 ? 12.239 7.066 -6.398 1.00 52.94 105 SER A C 1
ATOM 873 O O . SER A 1 105 ? 13.028 6.146 -6.620 1.00 52.94 105 SER A O 1
ATOM 875 N N . VAL A 1 106 ? 12.390 8.276 -6.950 1.00 49.91 106 VAL A N 1
ATOM 876 C CA . VAL A 1 106 ? 13.509 8.715 -7.801 1.00 49.91 106 VAL A CA 1
ATOM 877 C C . VAL A 1 106 ? 14.882 8.485 -7.133 1.00 49.91 106 VAL A C 1
ATOM 879 O O . VAL A 1 106 ? 15.880 8.286 -7.822 1.00 49.91 106 VAL A O 1
ATOM 882 N N . HIS A 1 107 ? 14.957 8.383 -5.797 1.00 52.94 107 HIS A N 1
ATOM 883 C CA . HIS A 1 107 ? 16.191 8.004 -5.084 1.00 52.94 107 HIS A C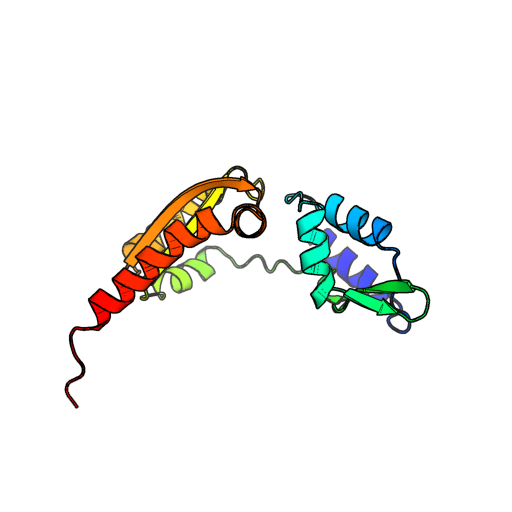A 1
ATOM 884 C C . HIS A 1 107 ? 16.562 6.511 -5.206 1.00 52.94 107 HIS A C 1
ATOM 886 O O . HIS A 1 107 ? 17.647 6.108 -4.780 1.00 52.94 107 HIS A O 1
ATOM 892 N N . ASN A 1 108 ? 15.714 5.689 -5.830 1.00 71.25 108 ASN A N 1
ATOM 893 C CA . ASN A 1 108 ? 16.004 4.301 -6.191 1.00 71.25 108 ASN A CA 1
ATOM 894 C C . ASN A 1 108 ? 16.318 4.145 -7.688 1.00 71.25 108 ASN A C 1
ATOM 896 O O . ASN A 1 108 ? 16.019 3.106 -8.277 1.00 71.25 108 ASN A O 1
ATOM 900 N N . GLY A 1 109 ? 16.980 5.134 -8.306 1.00 83.38 109 GLY A N 1
ATOM 901 C CA . GLY A 1 109 ? 17.399 5.082 -9.715 1.00 83.38 109 GLY A CA 1
ATOM 902 C C . GLY A 1 109 ? 18.108 3.779 -10.113 1.00 83.38 109 GLY A C 1
ATOM 903 O O . GLY A 1 109 ? 17.902 3.278 -11.211 1.00 83.38 109 GLY A O 1
ATOM 904 N N . ARG A 1 110 ? 18.853 3.146 -9.194 1.00 86.12 110 ARG A N 1
ATOM 905 C CA . ARG A 1 110 ? 19.450 1.817 -9.423 1.00 86.12 110 ARG A CA 1
ATOM 906 C C . ARG A 1 110 ? 18.407 0.720 -9.658 1.00 86.12 110 ARG A C 1
ATOM 908 O O . ARG A 1 110 ? 18.545 -0.037 -10.609 1.00 86.12 110 ARG A O 1
ATOM 915 N N . MET A 1 111 ? 17.383 0.631 -8.808 1.00 87.62 111 MET A N 1
ATOM 916 C CA . MET A 1 111 ? 16.297 -0.344 -8.965 1.00 87.62 111 MET A CA 1
ATOM 917 C C . MET A 1 111 ? 15.542 -0.090 -10.269 1.00 87.62 111 MET A C 1
ATOM 919 O O . MET A 1 111 ? 15.313 -1.024 -11.026 1.00 87.62 111 MET A O 1
ATOM 923 N N . ILE A 1 112 ? 15.210 1.174 -10.556 1.00 90.38 112 ILE A N 1
ATOM 924 C CA . ILE A 1 112 ? 14.514 1.567 -11.789 1.00 90.38 112 ILE A CA 1
ATOM 925 C C . ILE A 1 112 ? 15.328 1.154 -13.020 1.00 90.38 112 ILE A C 1
ATOM 927 O O . ILE A 1 112 ? 14.781 0.531 -13.925 1.00 90.38 112 ILE A O 1
ATOM 931 N N . ASN A 1 113 ? 16.635 1.430 -13.035 1.00 91.50 113 ASN A N 1
ATOM 932 C CA . ASN A 1 113 ? 17.514 1.046 -14.139 1.00 91.50 113 ASN A CA 1
ATOM 933 C C . ASN A 1 113 ? 17.574 -0.474 -14.318 1.00 91.50 113 ASN A C 1
ATOM 935 O O . ASN A 1 113 ? 17.434 -0.954 -15.437 1.00 91.50 113 ASN A O 1
ATOM 939 N N . LEU A 1 114 ? 17.714 -1.229 -13.223 1.00 93.25 114 LEU A N 1
ATOM 940 C CA . LEU A 1 114 ? 17.744 -2.692 -13.275 1.00 93.25 114 LEU A CA 1
ATOM 941 C C . LEU A 1 114 ? 16.424 -3.278 -13.783 1.00 93.25 114 LEU A C 1
ATOM 943 O O . LEU A 1 114 ? 16.436 -4.180 -14.614 1.00 93.25 114 LEU A O 1
ATOM 947 N N . LEU A 1 115 ? 15.285 -2.758 -13.325 1.00 92.88 115 LEU A N 1
ATOM 948 C CA . LEU A 1 115 ? 13.982 -3.194 -13.822 1.00 92.88 115 LEU A CA 1
ATOM 949 C C . LEU A 1 115 ? 13.818 -2.835 -15.303 1.00 92.88 115 LEU A C 1
ATOM 951 O O . LEU A 1 115 ? 13.400 -3.683 -16.085 1.00 92.88 115 LEU A O 1
ATOM 955 N N . LYS A 1 116 ? 14.216 -1.630 -15.719 1.00 92.81 116 LYS A N 1
ATOM 956 C CA . LYS A 1 116 ? 14.168 -1.205 -17.123 1.00 92.81 116 LYS A CA 1
ATOM 957 C C . LYS A 1 116 ? 15.043 -2.069 -18.038 1.00 92.81 116 LYS A C 1
ATOM 959 O O . LYS A 1 116 ? 14.655 -2.314 -19.173 1.00 92.81 116 LYS A O 1
ATOM 964 N N . GLU A 1 117 ? 16.199 -2.524 -17.555 1.00 95.81 117 GLU A N 1
ATOM 965 C CA . GLU A 1 117 ? 17.124 -3.384 -18.304 1.00 95.81 117 GLU A CA 1
ATOM 966 C C . GLU A 1 117 ? 16.643 -4.841 -18.396 1.00 95.81 117 GLU A C 1
ATOM 968 O O . GLU A 1 117 ? 16.875 -5.510 -19.401 1.00 95.81 117 GLU A O 1
ATOM 973 N N . HIS A 1 118 ? 15.996 -5.357 -17.346 1.00 95.56 118 HIS A N 1
ATOM 974 C CA . HIS A 1 118 ? 15.755 -6.796 -17.209 1.00 95.56 118 HIS A CA 1
ATOM 975 C C . HIS A 1 118 ? 14.297 -7.245 -17.353 1.00 95.56 118 HIS A C 1
ATOM 977 O O . HIS A 1 118 ? 14.075 -8.442 -17.564 1.00 95.56 118 HIS A O 1
ATOM 983 N N . CYS A 1 119 ? 13.326 -6.338 -17.244 1.00 94.50 119 CYS A N 1
ATOM 984 C CA . CYS A 1 119 ? 11.910 -6.640 -17.456 1.00 94.50 119 CYS A CA 1
ATOM 985 C C . CYS A 1 119 ? 11.590 -6.742 -18.952 1.00 94.50 119 CYS A C 1
ATOM 987 O O . CYS A 1 119 ? 12.219 -6.083 -19.776 1.00 94.50 119 CYS A O 1
ATOM 989 N N . ARG A 1 120 ? 10.553 -7.509 -19.313 1.00 94.19 120 ARG A N 1
ATOM 990 C CA . ARG A 1 120 ? 10.060 -7.564 -20.700 1.00 94.19 120 ARG A CA 1
ATOM 991 C C . ARG A 1 120 ? 9.508 -6.216 -21.156 1.00 94.19 120 ARG A C 1
ATOM 993 O O . ARG A 1 120 ? 9.674 -5.824 -22.306 1.00 94.19 120 ARG A O 1
ATOM 1000 N N . THR A 1 121 ? 8.810 -5.523 -20.269 1.00 93.88 121 THR A N 1
ATOM 1001 C CA . THR A 1 121 ? 8.283 -4.181 -20.514 1.00 93.88 121 THR A CA 1
ATOM 1002 C C . THR A 1 121 ? 8.389 -3.387 -19.226 1.00 93.88 121 THR A C 1
ATOM 1004 O O . THR A 1 121 ? 8.030 -3.879 -18.158 1.00 93.88 121 THR A O 1
ATOM 1007 N N . PHE A 1 122 ? 8.879 -2.157 -19.332 1.00 94.12 122 PHE A N 1
ATOM 1008 C CA . PHE A 1 122 ? 8.966 -1.228 -18.217 1.00 94.12 122 PHE A CA 1
ATOM 1009 C C . PHE A 1 122 ? 8.407 0.127 -18.645 1.00 94.12 122 PHE A C 1
ATOM 1011 O O . PHE A 1 122 ? 8.950 0.773 -19.542 1.00 94.12 122 PHE A O 1
ATOM 1018 N N . GLN A 1 123 ? 7.328 0.553 -17.996 1.00 94.69 123 GLN A N 1
ATOM 1019 C CA . GLN A 1 123 ? 6.731 1.875 -18.156 1.00 94.69 123 GLN A CA 1
ATOM 1020 C C . GLN A 1 123 ? 6.724 2.589 -16.806 1.00 94.69 123 GLN A C 1
ATOM 1022 O O . GLN A 1 123 ? 6.489 1.968 -15.770 1.00 94.69 123 GLN A O 1
ATOM 1027 N N . MET A 1 124 ? 6.980 3.894 -16.805 1.00 92.62 124 MET A N 1
ATOM 1028 C CA . MET A 1 124 ? 6.959 4.706 -15.592 1.00 92.62 124 MET A CA 1
ATOM 1029 C C . MET A 1 124 ? 6.350 6.074 -15.885 1.00 92.62 124 MET A C 1
ATOM 1031 O O . MET A 1 124 ? 6.727 6.710 -16.867 1.00 92.62 124 MET A O 1
ATOM 1035 N N . ALA A 1 125 ? 5.443 6.525 -15.021 1.00 92.56 125 ALA A N 1
ATOM 1036 C CA . ALA A 1 125 ? 4.881 7.870 -15.044 1.00 92.56 125 ALA A CA 1
ATOM 1037 C C . ALA A 1 125 ? 5.077 8.538 -13.680 1.00 92.56 125 ALA A C 1
ATOM 1039 O O . ALA A 1 125 ? 4.867 7.906 -12.644 1.00 92.56 125 ALA A O 1
ATOM 1040 N N . ILE A 1 126 ? 5.475 9.810 -13.699 1.00 91.31 126 ILE A N 1
ATOM 1041 C CA . ILE A 1 126 ? 5.567 10.659 -12.510 1.00 91.31 126 ILE A CA 1
ATOM 1042 C C . ILE A 1 126 ? 4.294 11.502 -12.455 1.00 91.31 126 ILE A C 1
ATOM 1044 O O . ILE A 1 126 ? 3.936 12.136 -13.448 1.00 91.31 126 ILE A O 1
ATOM 1048 N N . LEU A 1 127 ? 3.611 11.481 -11.317 1.00 90.56 127 LEU A N 1
ATOM 1049 C CA . LEU A 1 127 ? 2.306 12.096 -11.106 1.00 90.56 127 LEU A CA 1
ATOM 1050 C C . LEU A 1 127 ? 2.390 13.113 -9.970 1.00 90.56 127 LEU A C 1
ATOM 1052 O O . LEU A 1 127 ? 3.039 12.855 -8.960 1.00 90.56 127 LEU A O 1
ATOM 1056 N N . ASP A 1 128 ? 1.704 14.242 -10.116 1.00 89.44 128 ASP A N 1
ATOM 1057 C CA . ASP A 1 128 ? 1.540 15.196 -9.021 1.00 89.44 128 ASP A CA 1
ATOM 1058 C C . ASP A 1 128 ? 0.469 14.691 -8.044 1.00 89.44 128 ASP A C 1
ATOM 1060 O O . ASP A 1 128 ? -0.672 14.428 -8.436 1.00 89.44 128 ASP A O 1
ATOM 1064 N N . GLY A 1 129 ? 0.844 14.509 -6.779 1.00 87.00 129 GLY A N 1
ATOM 1065 C CA . GLY A 1 129 ? -0.070 14.055 -5.737 1.00 87.00 129 GLY A CA 1
ATOM 1066 C C . GLY A 1 129 ? 0.594 13.429 -4.513 1.00 87.00 129 GLY A C 1
ATOM 1067 O O . GLY A 1 129 ? 1.805 13.204 -4.440 1.00 87.00 129 GLY A O 1
ATOM 1068 N N . ASP A 1 130 ? -0.236 13.146 -3.513 1.00 86.69 130 ASP A N 1
ATOM 1069 C CA . ASP A 1 130 ? 0.167 12.463 -2.285 1.00 86.69 130 ASP A CA 1
ATOM 1070 C C . ASP A 1 130 ? 0.267 10.933 -2.460 1.00 86.69 130 ASP A C 1
ATOM 1072 O O . ASP A 1 130 ? -0.033 10.365 -3.512 1.00 86.69 130 ASP A O 1
ATOM 1076 N N . HIS A 1 131 ? 0.708 10.243 -1.403 1.00 87.50 131 HIS A N 1
ATOM 1077 C CA . HIS A 1 131 ? 0.869 8.784 -1.379 1.00 87.50 131 HIS A CA 1
ATOM 1078 C C . HIS A 1 131 ? -0.397 8.000 -1.791 1.00 87.50 131 HIS A C 1
ATOM 1080 O O . HIS A 1 131 ? -0.301 6.908 -2.354 1.00 87.50 131 HIS A O 1
ATOM 1086 N N . HIS A 1 132 ? -1.582 8.555 -1.540 1.00 90.12 132 HIS A N 1
ATOM 1087 C CA . HIS A 1 132 ? -2.882 7.943 -1.791 1.00 90.12 132 HIS A CA 1
ATOM 1088 C C . HIS A 1 132 ? -3.570 8.510 -3.042 1.00 90.12 132 HIS A C 1
ATOM 1090 O O . HIS A 1 132 ? -4.790 8.409 -3.160 1.00 90.12 132 HIS A O 1
ATOM 1096 N N . ILE A 1 133 ? -2.813 9.033 -4.019 1.00 90.50 133 ILE A N 1
ATOM 1097 C CA . ILE A 1 133 ? -3.359 9.539 -5.296 1.00 90.50 133 ILE A CA 1
ATOM 1098 C C . ILE A 1 133 ? -4.316 8.552 -5.989 1.00 90.50 133 ILE A C 1
ATOM 1100 O O . ILE A 1 133 ? -5.296 8.941 -6.612 1.00 90.50 133 ILE A O 1
ATOM 1104 N N . HIS A 1 134 ? -4.081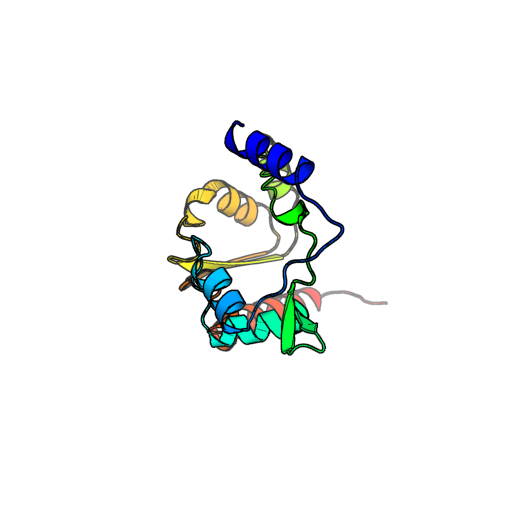 7.250 -5.830 1.00 92.44 134 HIS A N 1
ATOM 1105 C CA . HIS A 1 134 ? -4.935 6.192 -6.370 1.00 92.44 134 HIS A CA 1
ATOM 1106 C C . HIS A 1 134 ? -6.326 6.107 -5.736 1.00 92.44 134 HIS A C 1
ATOM 1108 O O . HIS A 1 134 ? -7.234 5.564 -6.361 1.00 92.44 134 HIS A O 1
ATOM 1114 N N . MET A 1 135 ? -6.498 6.625 -4.521 1.00 92.00 135 MET A N 1
ATOM 1115 C CA . MET A 1 135 ? -7.802 6.757 -3.876 1.00 92.00 135 MET A CA 1
ATOM 1116 C C . MET A 1 135 ? -8.481 8.070 -4.257 1.00 92.00 135 MET A C 1
ATOM 1118 O O . MET A 1 135 ? -9.671 8.070 -4.552 1.00 92.00 135 MET A O 1
ATOM 1122 N N . ASN A 1 136 ? -7.720 9.167 -4.296 1.00 89.25 136 ASN A N 1
ATOM 1123 C CA . ASN A 1 136 ? -8.287 10.504 -4.454 1.00 89.25 136 ASN A CA 1
ATOM 1124 C C . ASN A 1 136 ? -8.429 10.992 -5.910 1.00 89.25 136 ASN A C 1
ATOM 1126 O O . ASN A 1 136 ? -9.178 11.936 -6.159 1.00 89.25 136 ASN A O 1
ATOM 1130 N N . GLN A 1 137 ? -7.735 10.356 -6.859 1.00 92.94 137 GLN A N 1
ATOM 1131 C CA . GLN A 1 137 ? -7.833 10.580 -8.308 1.00 92.94 137 GLN A CA 1
ATOM 1132 C C . GLN A 1 137 ? -7.856 9.235 -9.072 1.00 92.94 137 GLN A C 1
ATOM 1134 O O . GLN A 1 137 ? -6.964 8.946 -9.881 1.00 92.94 137 GLN A O 1
ATOM 1139 N N . PRO A 1 138 ? -8.854 8.367 -8.824 1.00 94.44 138 PRO A N 1
ATOM 1140 C CA . PRO A 1 138 ? -8.880 7.018 -9.382 1.00 94.44 138 PRO A CA 1
ATOM 1141 C C . PRO A 1 138 ? -8.997 7.002 -10.914 1.00 94.44 138 PRO A C 1
ATOM 1143 O O . PRO A 1 138 ? -8.403 6.137 -11.559 1.00 94.44 138 PRO A O 1
ATOM 1146 N N . GLU A 1 139 ? -9.694 7.965 -11.524 1.00 97.19 139 GLU A N 1
ATOM 1147 C CA . GLU A 1 139 ? -9.837 8.078 -12.981 1.00 97.19 139 GLU A CA 1
ATOM 1148 C C . GLU A 1 139 ? -8.496 8.372 -13.661 1.00 97.19 139 GLU A C 1
ATOM 1150 O O . GLU A 1 139 ? -8.179 7.775 -14.695 1.00 97.19 139 GLU A O 1
ATOM 1155 N N . LEU A 1 140 ? -7.681 9.245 -13.056 1.00 96.06 140 LEU A N 1
ATOM 1156 C CA . LEU A 1 140 ? -6.335 9.550 -13.536 1.00 96.06 140 LEU A CA 1
ATOM 1157 C C . LEU A 1 140 ? -5.479 8.282 -13.523 1.00 96.06 140 LEU A C 1
ATOM 1159 O O . LEU A 1 140 ? -4.891 7.928 -14.541 1.00 96.06 140 LEU A O 1
ATOM 1163 N N . ILE A 1 141 ? -5.456 7.553 -12.406 1.00 96.88 141 ILE A N 1
ATOM 1164 C CA . ILE A 1 141 ? -4.691 6.304 -12.290 1.00 96.88 141 ILE A CA 1
ATOM 1165 C C . ILE A 1 141 ? -5.188 5.244 -13.283 1.00 96.88 141 ILE A C 1
ATOM 1167 O O . ILE A 1 141 ? -4.383 4.593 -13.957 1.00 96.88 141 ILE A O 1
ATOM 1171 N N . ALA A 1 142 ? -6.504 5.104 -13.447 1.00 97.62 142 ALA A N 1
ATOM 1172 C CA . ALA A 1 142 ? -7.090 4.181 -14.413 1.00 97.62 142 ALA A CA 1
ATOM 1173 C C . ALA A 1 142 ? -6.681 4.500 -15.862 1.00 97.62 142 ALA A C 1
ATOM 1175 O O . ALA A 1 142 ? -6.534 3.574 -16.666 1.00 97.62 142 ALA A O 1
ATOM 1176 N N . SER A 1 143 ? -6.449 5.779 -16.187 1.00 97.00 143 SER A N 1
ATOM 1177 C CA . SER A 1 143 ? -6.011 6.216 -17.519 1.00 97.00 143 SER A CA 1
ATOM 1178 C C . SER A 1 143 ? -4.621 5.695 -17.905 1.00 97.00 143 SER A C 1
ATOM 1180 O O . SER A 1 143 ? -4.374 5.490 -19.089 1.00 97.00 143 SER A O 1
ATOM 1182 N N . TYR A 1 144 ? -3.758 5.378 -16.930 1.00 97.44 144 TYR A N 1
ATOM 1183 C CA . TYR A 1 144 ? -2.461 4.731 -17.167 1.00 97.44 144 TYR A CA 1
ATOM 1184 C C . TYR A 1 144 ? -2.553 3.201 -17.145 1.00 97.44 144 TYR A C 1
ATOM 1186 O O . TYR A 1 144 ? -1.949 2.525 -17.978 1.00 97.44 144 TYR A O 1
ATOM 1194 N N . ILE A 1 145 ? -3.322 2.634 -16.208 1.00 97.25 145 ILE A N 1
ATOM 1195 C CA . ILE A 1 145 ? -3.425 1.173 -16.048 1.00 97.25 145 ILE A CA 1
ATOM 1196 C C . ILE A 1 145 ? -4.121 0.532 -17.252 1.00 97.25 145 ILE A C 1
ATOM 1198 O O . ILE A 1 145 ? -3.704 -0.530 -17.719 1.00 97.25 145 ILE A O 1
ATOM 1202 N N . LYS A 1 146 ? -5.198 1.147 -17.755 1.00 96.38 146 LYS A N 1
ATOM 1203 C CA . LYS A 1 146 ? -6.021 0.548 -18.811 1.00 96.38 146 LYS A CA 1
ATOM 1204 C C . LYS A 1 146 ? -5.241 0.339 -20.120 1.00 96.38 146 LYS A C 1
ATOM 1206 O O . LYS A 1 146 ? -5.265 -0.800 -20.590 1.00 96.38 146 LYS A O 1
ATOM 1211 N N . PRO A 1 147 ? -4.536 1.340 -20.687 1.00 95.38 147 PRO A N 1
ATOM 1212 C CA . PRO A 1 147 ? -3.719 1.139 -21.883 1.00 95.38 147 PRO A CA 1
ATOM 1213 C C . PRO A 1 147 ? -2.623 0.098 -21.665 1.00 95.38 147 PRO A C 1
ATOM 1215 O O . PRO A 1 147 ? -2.513 -0.833 -22.455 1.00 95.38 147 PRO A O 1
ATOM 1218 N N . PHE A 1 148 ? -1.906 0.167 -20.537 1.00 95.56 148 PHE A N 1
ATOM 1219 C CA . PHE A 1 148 ? -0.863 -0.805 -20.211 1.00 95.56 148 PHE A CA 1
ATOM 1220 C C . PHE A 1 148 ? -1.394 -2.244 -20.260 1.00 95.56 148 PHE A C 1
ATOM 1222 O O . PHE A 1 148 ? -0.840 -3.093 -20.953 1.00 95.56 148 PHE A O 1
ATOM 1229 N N . LEU A 1 149 ? -2.523 -2.527 -19.601 1.00 95.00 149 LEU A N 1
ATOM 1230 C CA . LEU A 1 149 ? -3.128 -3.863 -19.628 1.00 95.00 149 LEU A CA 1
ATOM 1231 C C . LEU A 1 149 ? -3.653 -4.270 -21.016 1.00 95.00 149 LEU A C 1
ATOM 1233 O O . LEU A 1 149 ? -3.679 -5.464 -21.323 1.00 95.00 149 LEU A O 1
ATOM 1237 N N . GLN A 1 150 ? -4.095 -3.320 -21.842 1.00 92.69 150 GLN A N 1
ATOM 1238 C CA . GLN A 1 150 ? -4.539 -3.583 -23.214 1.00 92.69 150 GLN A CA 1
ATOM 1239 C C . GLN A 1 150 ? -3.362 -3.953 -24.123 1.00 92.69 150 GLN A C 1
ATOM 1241 O O . GLN A 1 150 ? -3.449 -4.956 -24.836 1.00 92.69 150 GLN A O 1
ATOM 1246 N N . ASP A 1 151 ? -2.242 -3.240 -24.023 1.00 88.06 151 ASP A N 1
ATOM 1247 C CA . ASP A 1 151 ? -1.014 -3.525 -24.772 1.00 88.06 151 ASP A CA 1
ATOM 1248 C C . ASP A 1 151 ? -0.452 -4.913 -24.422 1.00 88.06 151 ASP A C 1
ATOM 1250 O O . ASP A 1 151 ? -0.013 -5.668 -25.297 1.00 88.06 151 ASP A O 1
ATOM 1254 N N . LEU A 1 152 ? -0.551 -5.319 -23.148 1.00 85.00 152 LEU A N 1
ATOM 1255 C CA . LEU A 1 152 ? -0.180 -6.670 -22.708 1.00 85.00 152 LEU A CA 1
ATOM 1256 C C . LEU A 1 152 ? -1.065 -7.773 -23.298 1.00 85.00 152 LEU A C 1
ATOM 1258 O O . LEU A 1 152 ? -0.610 -8.904 -23.460 1.00 85.00 152 LEU A O 1
ATOM 1262 N N . ARG A 1 153 ? -2.334 -7.482 -23.598 1.00 71.19 153 ARG A N 1
ATOM 1263 C CA . ARG A 1 153 ? -3.231 -8.438 -24.265 1.00 71.19 153 ARG A CA 1
ATOM 1264 C C . ARG A 1 153 ? -2.966 -8.488 -25.768 1.00 71.19 153 ARG A C 1
ATOM 1266 O O . ARG A 1 153 ? -2.937 -9.578 -26.328 1.00 71.19 153 ARG A O 1
ATOM 1273 N N . GLY A 1 154 ? -2.711 -7.340 -26.398 1.00 60.44 154 GLY A N 1
ATOM 1274 C CA . GLY A 1 154 ? -2.345 -7.257 -27.816 1.00 60.44 154 GLY A CA 1
ATOM 1275 C C . GLY A 1 154 ? -1.043 -8.001 -28.136 1.00 60.44 154 GLY A C 1
ATOM 1276 O O . GLY A 1 154 ? -0.981 -8.732 -29.120 1.00 60.44 154 GLY A O 1
ATOM 1277 N N . SER A 1 155 ? -0.043 -7.901 -27.256 1.00 57.00 155 SER A N 1
ATOM 1278 C CA . SER A 1 155 ? 1.243 -8.614 -27.366 1.00 57.00 155 SER A CA 1
ATOM 1279 C C . SER A 1 155 ? 1.168 -10.118 -27.060 1.00 57.00 155 SER A C 1
ATOM 1281 O O . SER A 1 155 ? 1.995 -10.875 -27.560 1.00 57.00 155 SER A O 1
ATOM 1283 N N . ARG A 1 156 ? 0.175 -10.580 -26.281 1.00 54.69 156 ARG A N 1
ATOM 1284 C CA . ARG A 1 156 ? -0.053 -12.012 -25.980 1.00 54.69 156 ARG A CA 1
ATOM 1285 C C . ARG A 1 156 ? -0.970 -12.728 -26.976 1.00 54.69 156 ARG A C 1
ATOM 1287 O O . ARG A 1 156 ? -1.057 -13.948 -26.927 1.00 54.69 156 ARG A O 1
ATOM 1294 N N . ASN A 1 157 ? -1.631 -12.000 -27.877 1.00 47.00 157 ASN A N 1
ATOM 1295 C CA . ASN A 1 157 ? -2.472 -12.582 -28.931 1.00 47.00 157 ASN A CA 1
ATOM 1296 C C . ASN A 1 157 ? -1.678 -13.121 -30.134 1.00 47.00 157 ASN A C 1
ATOM 1298 O O . ASN A 1 157 ? -2.278 -13.573 -31.108 1.00 47.00 157 ASN A O 1
ATOM 1302 N N . GLN A 1 158 ? -0.344 -13.140 -30.069 1.00 43.72 158 GLN A N 1
ATOM 1303 C CA . GLN A 1 158 ? 0.442 -14.039 -30.901 1.00 43.72 158 GLN A CA 1
ATOM 1304 C C . GLN A 1 158 ? 0.694 -15.337 -30.130 1.00 43.72 158 GLN A C 1
ATOM 1306 O O . GLN A 1 158 ? 1.510 -15.374 -29.215 1.00 43.72 158 GLN A O 1
ATOM 1311 N N . MET A 1 159 ? 0.015 -16.399 -30.576 1.00 39.28 159 MET A N 1
ATOM 1312 C CA . MET A 1 159 ? 0.357 -17.808 -30.348 1.00 39.28 159 MET A CA 1
ATOM 1313 C C . MET A 1 159 ? -0.222 -18.480 -29.088 1.00 39.28 159 MET A C 1
ATOM 1315 O O . MET A 1 159 ? 0.414 -18.537 -28.044 1.00 39.28 159 MET A O 1
ATOM 1319 N N . TRP A 1 160 ? -1.388 -19.110 -29.271 1.00 33.88 160 TRP A N 1
ATOM 1320 C CA . TRP A 1 160 ? -1.648 -20.495 -28.851 1.00 33.88 160 TRP A CA 1
ATOM 1321 C C . TRP A 1 160 ? -2.529 -21.141 -29.929 1.00 33.88 160 TRP A C 1
ATOM 1323 O O . TRP A 1 160 ? -3.745 -20.960 -29.931 1.00 33.88 160 TR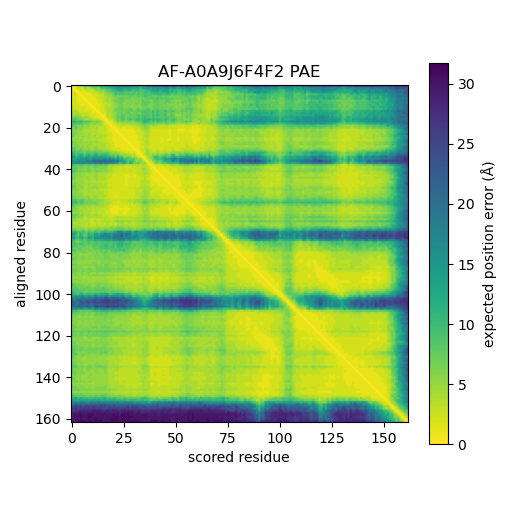P A O 1
ATOM 1333 N N . PHE A 1 161 ? -1.915 -21.832 -30.892 1.00 37.88 161 PHE A N 1
ATOM 1334 C CA . PHE A 1 161 ? -2.641 -22.862 -31.634 1.00 37.88 161 PHE A CA 1
ATOM 1335 C C . PHE A 1 161 ? -2.732 -24.073 -30.702 1.00 37.88 161 PHE A C 1
ATOM 1337 O O . PHE A 1 161 ? -1.707 -24.502 -30.168 1.00 37.88 161 PHE A O 1
ATOM 1344 N N . VAL A 1 162 ? -3.961 -24.525 -30.449 1.00 41.34 162 VAL A N 1
ATOM 1345 C CA . VAL A 1 162 ? -4.250 -25.837 -29.851 1.00 41.34 162 VAL A CA 1
ATOM 1346 C C . VAL A 1 162 ? -3.808 -26.924 -30.820 1.00 41.34 162 VAL A C 1
ATOM 1348 O O . VAL A 1 162 ? -4.032 -26.724 -32.037 1.00 41.34 162 VAL A O 1
#

pLDDT: mean 84.21, std 14.48, range [33.88, 97.62]

Solvent-accessible surface area (backbone atoms only — not comparable to full-atom values): 9695 Å² total; per-residue (Å²): 108,71,68,46,53,54,33,48,56,54,55,72,73,48,72,79,91,63,79,73,68,30,49,71,68,55,50,53,51,54,47,59,66,40,82,59,42,82,63,51,73,72,56,48,58,58,48,38,74,72,47,34,43,80,44,99,87,71,32,33,31,64,74,64,70,73,71,74,70,41,67,77,77,78,79,74,51,67,81,69,46,47,63,58,45,51,65,43,55,55,75,46,78,46,80,44,42,46,59,16,53,74,66,58,71,76,80,42,51,68,58,52,51,41,34,56,72,38,23,72,38,65,47,77,47,83,39,87,33,47,58,57,39,66,75,79,39,42,69,64,49,46,66,57,52,51,56,55,58,47,52,56,49,65,68,56,70,66,79,80,84,129

Nearest PDB structures (foldseek):
  5lcn-assembly1_A  TM=8.306E-01  e=4.271E-01  Pyrococcus furiosus DSM 3638
  5g5c-assembly1_A-2  TM=8.104E-01  e=7.667E-01  Pyrococcus furiosus
  5g5m-assembly1_B  TM=8.078E-01  e=8.183E-01  Pyrococcus furiosus
  5lcn-assembly2_D  TM=8.192E-01  e=8.732E-01  Pyrococcus furiosus DSM 3638
  5g5m-assembly1_A  TM=7.934E-01  e=1.469E+00  Pyrococcus furiosus

InterPro domains:
  IPR029058 Alpha/Beta hydrolase fold [G3DSA:3.40.50.1820] (4-151)
  IPR029058 Alpha/Beta hydrolase fold [SSF53474] (57-151)

Organism: Rhipicephalus microplus (NCBI:txid6941)